Protein AF-A0A8S8Y0U8-F1 (afdb_monomer_lite)

Structure (mmCIF, N/CA/C/O backbone):
data_AF-A0A8S8Y0U8-F1
#
_entry.id   AF-A0A8S8Y0U8-F1
#
loop_
_atom_site.group_PDB
_atom_site.id
_atom_site.type_symbol
_atom_site.label_atom_id
_atom_site.label_alt_id
_atom_site.label_comp_id
_atom_site.label_asym_id
_atom_site.label_entity_id
_atom_site.label_seq_id
_atom_site.pdbx_PDB_ins_code
_atom_site.Cartn_x
_atom_site.Cartn_y
_atom_site.Cartn_z
_atom_site.occupancy
_atom_site.B_iso_or_equiv
_atom_site.auth_seq_id
_atom_site.auth_comp_id
_atom_site.auth_asym_id
_atom_site.auth_atom_id
_atom_site.pdbx_PDB_model_num
ATOM 1 N N . MET A 1 1 ? 6.912 25.926 -62.552 1.00 42.69 1 MET A N 1
ATOM 2 C CA . MET A 1 1 ? 7.984 25.671 -61.570 1.00 42.69 1 MET A CA 1
ATOM 3 C C . MET A 1 1 ? 7.725 26.573 -60.369 1.00 42.69 1 MET A C 1
ATOM 5 O O . MET A 1 1 ? 8.373 27.594 -60.211 1.00 42.69 1 MET A O 1
ATOM 9 N N . ASP A 1 2 ? 6.555 26.462 -59.748 1.00 45.25 2 ASP A N 1
ATOM 10 C CA . ASP A 1 2 ? 6.141 25.437 -58.768 1.00 45.25 2 ASP A CA 1
ATOM 11 C C . ASP A 1 2 ? 6.621 25.807 -57.365 1.00 45.25 2 ASP A C 1
ATOM 13 O O . ASP A 1 2 ? 7.810 25.962 -57.103 1.00 45.25 2 ASP A O 1
ATOM 17 N N . GLY A 1 3 ? 5.623 26.066 -56.520 1.00 43.62 3 GLY A N 1
ATOM 18 C CA . GLY A 1 3 ? 5.709 26.883 -55.325 1.00 43.62 3 GLY A CA 1
ATOM 19 C C . GLY A 1 3 ? 6.595 26.332 -54.219 1.00 43.62 3 GLY A C 1
ATOM 20 O O . GLY A 1 3 ? 6.695 25.127 -53.988 1.00 43.62 3 GLY A O 1
ATOM 21 N N . ALA A 1 4 ? 7.158 27.277 -53.469 1.00 54.81 4 ALA A N 1
ATOM 22 C CA . ALA A 1 4 ? 7.718 27.055 -52.150 1.00 54.81 4 ALA A CA 1
ATOM 23 C C . ALA A 1 4 ? 6.609 26.547 -51.213 1.00 54.81 4 ALA A C 1
ATOM 25 O O . ALA A 1 4 ? 5.881 27.308 -50.577 1.00 54.81 4 ALA A O 1
ATOM 26 N N . ARG A 1 5 ? 6.448 25.226 -51.181 1.00 48.97 5 ARG A N 1
ATOM 27 C CA . ARG A 1 5 ? 5.550 24.518 -50.279 1.00 48.97 5 ARG A CA 1
ATOM 28 C C . ARG A 1 5 ? 6.210 24.515 -48.905 1.00 48.97 5 ARG A C 1
ATOM 30 O O . ARG A 1 5 ? 7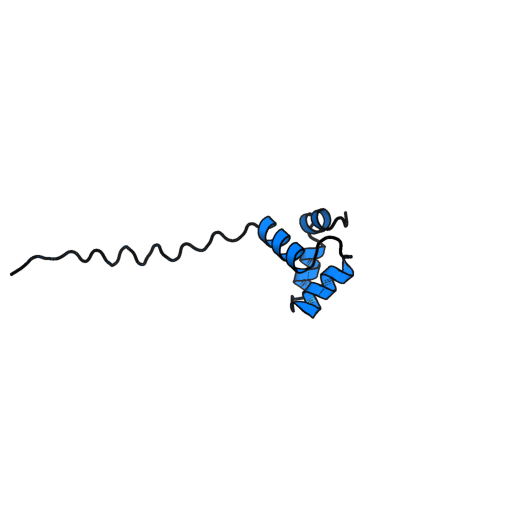.048 23.669 -48.611 1.00 48.97 5 ARG A O 1
ATOM 37 N N . LEU A 1 6 ? 5.858 25.528 -48.109 1.00 53.50 6 LEU A N 1
ATOM 38 C CA . LEU A 1 6 ? 5.990 25.545 -46.653 1.00 53.50 6 LEU A CA 1
ATOM 39 C C . LEU A 1 6 ? 5.699 24.140 -46.128 1.00 53.50 6 LEU A C 1
ATOM 41 O O . LEU A 1 6 ? 4.577 23.661 -46.264 1.00 53.50 6 LEU A O 1
ATOM 45 N N . VAL A 1 7 ? 6.719 23.474 -45.593 1.00 55.16 7 VAL A N 1
ATOM 46 C CA . VAL A 1 7 ? 6.582 22.198 -44.892 1.00 55.16 7 VAL A CA 1
ATOM 47 C C . VAL A 1 7 ? 5.785 22.449 -43.607 1.00 55.16 7 VAL A C 1
ATOM 49 O O . VAL A 1 7 ? 6.315 23.075 -42.692 1.00 55.16 7 VAL A O 1
ATOM 52 N N . PRO A 1 8 ? 4.523 22.004 -43.478 1.00 49.44 8 PRO A N 1
ATOM 53 C CA . PRO A 1 8 ? 3.761 22.177 -42.252 1.00 49.44 8 PRO A CA 1
ATOM 54 C C . PRO A 1 8 ? 3.872 20.918 -41.381 1.00 49.44 8 PRO A C 1
ATOM 56 O O . PRO A 1 8 ? 2.883 20.487 -40.812 1.00 49.44 8 PRO A O 1
ATOM 59 N N . ASP A 1 9 ? 5.054 20.295 -41.305 1.00 50.03 9 ASP A N 1
ATOM 60 C CA . ASP A 1 9 ? 5.201 18.980 -40.653 1.00 50.03 9 ASP A CA 1
ATOM 61 C C . ASP A 1 9 ? 6.141 18.987 -39.436 1.00 50.03 9 ASP A C 1
ATOM 63 O O . ASP A 1 9 ? 6.159 18.056 -38.641 1.00 50.03 9 ASP A O 1
ATOM 67 N N . LEU A 1 10 ? 6.874 20.079 -39.196 1.00 50.59 10 LEU A N 1
ATOM 68 C CA . LEU A 1 10 ? 7.772 20.169 -38.034 1.00 50.59 10 LEU A CA 1
ATOM 69 C C . LEU A 1 10 ? 7.114 20.734 -36.767 1.00 50.59 10 LEU A C 1
ATOM 71 O O . LEU A 1 10 ? 7.750 20.758 -35.715 1.00 50.59 10 LEU A O 1
ATOM 75 N N . LEU A 1 11 ? 5.840 21.143 -36.826 1.00 50.78 11 LEU A N 1
ATOM 76 C CA . LEU A 1 11 ? 5.113 21.652 -35.653 1.00 50.78 11 LEU A CA 1
ATOM 77 C C . LEU A 1 11 ? 4.195 20.609 -34.986 1.00 50.78 11 LEU A C 1
ATOM 79 O O . LEU A 1 11 ? 3.719 20.851 -33.880 1.00 50.78 11 LEU A O 1
ATOM 83 N N . GLN A 1 12 ? 3.978 19.433 -35.590 1.00 52.44 12 GLN A N 1
ATOM 84 C CA . GLN A 1 12 ? 3.150 18.371 -34.989 1.00 52.44 12 GLN A CA 1
ATOM 85 C C . GLN A 1 12 ? 3.935 17.371 -34.126 1.00 52.44 12 GLN A C 1
ATOM 87 O O . GLN A 1 12 ? 3.347 16.726 -33.258 1.00 52.44 12 GLN A O 1
ATOM 92 N N . ALA A 1 13 ? 5.261 17.284 -34.268 1.00 47.81 13 ALA A N 1
ATOM 93 C CA . ALA A 1 13 ? 6.072 16.353 -33.477 1.00 47.81 13 ALA A CA 1
ATOM 94 C C . ALA A 1 13 ? 6.322 16.813 -32.023 1.00 47.81 13 ALA A C 1
ATOM 96 O O . ALA A 1 13 ? 6.645 15.995 -31.164 1.00 47.81 13 ALA A O 1
ATOM 97 N N . SER A 1 14 ? 6.123 18.098 -31.711 1.00 49.38 14 SER A N 1
ATOM 98 C CA . SER A 1 14 ? 6.383 18.643 -30.366 1.00 49.38 14 SER A CA 1
ATOM 99 C C . SER A 1 14 ? 5.203 18.522 -29.392 1.00 49.38 14 SER A C 1
ATOM 101 O O . SER A 1 14 ? 5.348 18.882 -28.226 1.00 49.38 14 SER A O 1
ATOM 103 N N . GLN A 1 15 ? 4.044 18.015 -29.829 1.00 54.22 15 GLN A N 1
ATOM 104 C CA . GLN A 1 15 ? 2.832 17.941 -28.994 1.00 54.22 15 GLN A CA 1
ATOM 105 C C . GLN A 1 15 ? 2.489 16.525 -28.494 1.00 54.22 15 GLN A C 1
ATOM 107 O O . GLN A 1 15 ? 1.638 16.377 -27.622 1.00 54.22 15 GLN A O 1
ATOM 112 N N . LEU A 1 16 ? 3.176 15.480 -28.971 1.00 50.25 16 LEU A N 1
ATOM 113 C CA . LEU A 1 16 ? 2.870 14.082 -28.617 1.00 50.25 16 LEU A CA 1
ATOM 114 C C . LEU A 1 16 ? 3.623 13.541 -27.398 1.00 50.25 16 LEU A C 1
ATOM 116 O O . LEU A 1 16 ? 3.391 12.409 -26.986 1.00 50.25 16 LEU A O 1
ATOM 120 N N . ARG A 1 17 ? 4.461 14.357 -26.752 1.00 50.09 17 ARG A N 1
ATOM 121 C CA . ARG A 1 17 ? 4.916 14.081 -25.384 1.00 50.09 17 ARG A CA 1
ATOM 122 C C . ARG A 1 17 ? 4.129 14.934 -24.397 1.00 50.09 17 ARG A C 1
ATOM 124 O O . ARG A 1 17 ? 4.706 15.592 -23.534 1.00 50.09 17 ARG A O 1
ATOM 131 N N . ALA A 1 18 ? 2.802 14.911 -24.524 1.00 47.69 18 ALA A N 1
ATOM 132 C CA . ALA A 1 18 ? 1.938 15.118 -23.376 1.00 47.69 18 ALA A CA 1
ATOM 133 C C . ALA A 1 18 ? 2.353 14.056 -22.356 1.00 47.69 18 ALA A C 1
ATOM 135 O O . ALA A 1 18 ? 1.978 12.893 -22.447 1.00 47.69 18 ALA A O 1
ATOM 136 N N . LYS A 1 19 ? 3.269 14.447 -21.468 1.00 46.44 19 LYS A N 1
ATOM 137 C CA . LYS A 1 19 ? 3.653 13.712 -20.274 1.00 46.44 19 LYS A CA 1
ATOM 138 C C . LYS A 1 19 ? 2.324 13.411 -19.599 1.00 46.44 19 LYS A C 1
ATOM 140 O O . LYS A 1 19 ? 1.696 14.351 -19.114 1.00 46.44 19 LYS A O 1
ATOM 145 N N . GLU A 1 20 ? 1.850 12.171 -19.725 1.00 54.47 20 GLU A N 1
ATOM 146 C CA . GLU A 1 20 ? 0.562 11.755 -19.175 1.00 54.47 20 GLU A CA 1
ATOM 147 C C . GLU A 1 20 ? 0.462 12.350 -17.769 1.00 54.47 20 GLU A C 1
ATOM 149 O O . GLU A 1 20 ? 1.472 12.311 -17.045 1.00 54.47 20 GLU A O 1
ATOM 154 N N . PRO A 1 21 ? -0.658 13.012 -17.416 1.00 54.19 21 PRO A N 1
ATOM 155 C CA . PRO A 1 21 ? -0.768 13.674 -16.128 1.00 54.19 21 PRO A CA 1
ATOM 156 C C . PRO A 1 21 ? -0.382 12.645 -15.076 1.00 54.19 21 PRO A C 1
ATOM 158 O O . PRO A 1 21 ? -0.989 11.576 -15.000 1.00 54.19 21 PRO A O 1
ATOM 161 N N . SER A 1 22 ? 0.714 12.917 -14.358 1.00 60.06 22 SER A N 1
ATOM 162 C CA . SER A 1 22 ? 1.219 11.969 -13.375 1.00 60.06 22 SER A CA 1
ATOM 163 C C . SER A 1 22 ? 0.059 11.675 -12.435 1.00 60.06 22 SER A C 1
ATOM 165 O O . SER A 1 22 ? -0.542 12.639 -11.945 1.00 60.06 22 SER A O 1
ATOM 167 N N . PRO A 1 23 ? -0.310 10.396 -12.245 1.00 64.38 23 PRO A N 1
ATOM 168 C CA . PRO A 1 23 ? -1.460 10.062 -11.430 1.00 64.38 23 PRO A CA 1
ATOM 169 C C . PRO A 1 23 ? -1.305 10.765 -10.090 1.00 64.38 23 PRO A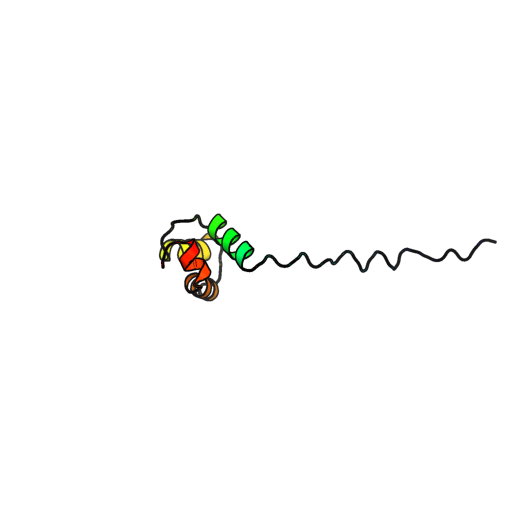 C 1
ATOM 171 O O . PRO A 1 23 ? -0.209 10.797 -9.516 1.00 64.38 23 PRO A O 1
ATOM 174 N N . SER A 1 24 ? -2.389 11.369 -9.607 1.00 79.69 24 SER A N 1
ATOM 175 C CA . SER A 1 24 ? -2.386 12.020 -8.305 1.00 79.69 24 SER A CA 1
ATOM 176 C C . SER A 1 24 ? -1.847 11.028 -7.272 1.00 79.69 24 SER A 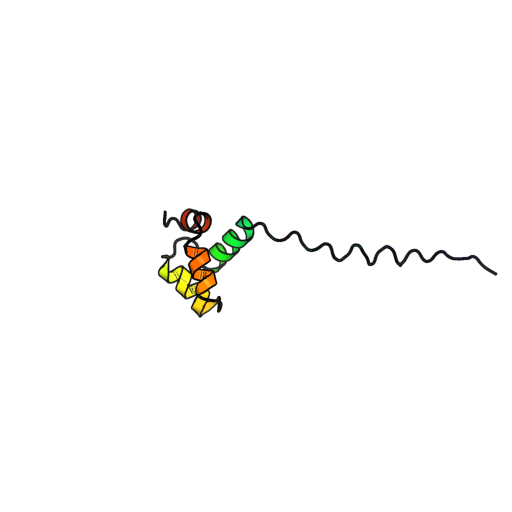C 1
ATOM 178 O O . SER A 1 24 ? -2.044 9.813 -7.397 1.00 79.69 24 SER A O 1
ATOM 180 N N . LYS A 1 25 ? -1.198 11.513 -6.207 1.00 74.06 25 LYS A N 1
ATOM 181 C CA . LYS A 1 25 ? -0.766 10.621 -5.114 1.00 74.06 25 LYS A CA 1
ATOM 182 C C . LYS A 1 25 ? -1.927 9.745 -4.619 1.00 74.06 25 LYS A C 1
ATOM 184 O O . LYS A 1 25 ? -1.730 8.565 -4.365 1.00 74.06 25 LYS A O 1
ATOM 189 N N . MET A 1 26 ? -3.140 10.301 -4.586 1.00 76.12 26 MET A N 1
ATOM 190 C CA . MET A 1 26 ? -4.371 9.589 -4.236 1.00 76.12 26 MET A CA 1
ATOM 191 C C . MET A 1 26 ? -4.717 8.448 -5.210 1.00 76.12 26 MET A C 1
ATOM 193 O O . MET A 1 26 ? -5.010 7.346 -4.759 1.00 76.12 26 MET A O 1
ATOM 197 N N . ASP A 1 27 ? -4.628 8.670 -6.526 1.00 81.56 27 ASP A N 1
ATOM 198 C CA . ASP A 1 27 ? -4.844 7.625 -7.540 1.00 81.56 27 ASP A CA 1
ATOM 199 C C . ASP A 1 27 ? -3.802 6.511 -7.432 1.00 81.56 27 ASP A C 1
ATOM 201 O O . ASP A 1 27 ? -4.124 5.327 -7.531 1.00 81.56 27 ASP A O 1
ATOM 205 N N . SER A 1 28 ? -2.552 6.890 -7.159 1.00 80.38 28 SER A N 1
ATOM 206 C CA . SER A 1 28 ? -1.464 5.939 -6.932 1.00 80.38 28 SER A CA 1
ATOM 207 C C . SER A 1 28 ? -1.733 5.076 -5.695 1.00 80.38 28 SER A C 1
ATOM 209 O O . SER A 1 28 ? -1.612 3.854 -5.766 1.00 80.38 28 SER A O 1
ATOM 211 N N . TYR A 1 29 ? -2.176 5.676 -4.584 1.00 80.88 29 TYR A N 1
ATOM 212 C CA . TYR A 1 29 ? -2.557 4.936 -3.377 1.00 80.88 29 TYR A CA 1
ATOM 213 C C . TYR A 1 29 ? -3.757 4.019 -3.611 1.00 80.88 29 TYR A C 1
ATOM 215 O O . TYR A 1 29 ? -3.688 2.842 -3.264 1.00 80.88 29 TYR A O 1
ATOM 223 N N . ASN A 1 30 ? -4.814 4.507 -4.263 1.00 81.50 30 ASN A N 1
ATOM 224 C CA . ASN A 1 30 ? -5.986 3.695 -4.597 1.00 81.50 30 ASN A CA 1
ATOM 225 C C . ASN A 1 30 ? -5.617 2.490 -5.468 1.00 81.50 30 ASN A C 1
ATOM 227 O O . ASN A 1 30 ? -6.131 1.392 -5.248 1.00 81.50 30 ASN A O 1
ATOM 231 N N . ARG A 1 31 ? -4.695 2.660 -6.423 1.00 82.38 31 ARG A N 1
ATOM 232 C CA . ARG A 1 31 ? -4.212 1.563 -7.268 1.00 82.38 31 ARG A CA 1
ATOM 233 C C . ARG A 1 31 ? -3.427 0.529 -6.467 1.00 82.38 31 ARG A C 1
ATOM 235 O O . ARG A 1 31 ? -3.662 -0.661 -6.644 1.00 82.38 31 ARG A O 1
ATOM 242 N N . ILE A 1 32 ? -2.536 0.961 -5.575 1.00 81.56 32 ILE A N 1
ATOM 243 C CA . ILE A 1 32 ? -1.766 0.048 -4.716 1.00 81.56 32 ILE A CA 1
ATOM 244 C C . ILE A 1 32 ? -2.698 -0.733 -3.781 1.00 81.56 32 ILE A C 1
ATOM 246 O O . ILE A 1 32 ? -2.596 -1.952 -3.686 1.00 81.56 32 ILE A O 1
ATOM 250 N N . ILE A 1 33 ? -3.662 -0.056 -3.159 1.00 79.75 33 ILE A N 1
ATOM 251 C CA . ILE A 1 33 ? -4.654 -0.691 -2.283 1.00 79.75 33 ILE A CA 1
ATOM 252 C C . ILE A 1 33 ? -5.542 -1.659 -3.072 1.00 79.75 33 ILE A C 1
ATOM 254 O O . ILE A 1 33 ? -5.811 -2.758 -2.598 1.00 79.75 33 ILE A O 1
ATOM 258 N N . SER A 1 34 ? -5.929 -1.309 -4.302 1.00 82.25 34 SER A N 1
ATOM 259 C CA . SER A 1 34 ? -6.689 -2.206 -5.185 1.00 82.25 34 SER A CA 1
ATOM 260 C C . SER A 1 34 ? -5.891 -3.447 -5.596 1.00 82.25 34 SER A C 1
ATOM 262 O O . SER A 1 34 ? -6.473 -4.517 -5.728 1.00 82.25 34 SER A O 1
ATOM 264 N N . MET A 1 35 ? -4.570 -3.330 -5.780 1.00 74.50 35 MET A N 1
ATOM 265 C CA . MET A 1 35 ? -3.705 -4.479 -6.086 1.00 74.50 35 MET A CA 1
ATOM 266 C C . MET A 1 35 ? -3.546 -5.421 -4.890 1.00 74.50 35 MET A C 1
ATOM 268 O O . MET A 1 35 ? -3.501 -6.635 -5.066 1.00 74.50 35 MET A O 1
ATOM 272 N N . VAL A 1 36 ? -3.463 -4.881 -3.673 1.00 75.50 36 VAL A N 1
ATOM 273 C CA . VAL A 1 36 ? -3.245 -5.690 -2.466 1.00 75.50 36 VAL A CA 1
ATOM 274 C C . VAL A 1 36 ? -4.553 -6.246 -1.889 1.00 75.50 36 VAL A C 1
ATOM 276 O O . VAL A 1 36 ? -4.553 -7.338 -1.312 1.00 75.50 36 VAL A O 1
ATOM 279 N N . GLY A 1 37 ? -5.659 -5.531 -2.095 1.00 68.94 37 GLY A N 1
ATOM 280 C CA . GLY A 1 37 ? -6.955 -5.762 -1.469 1.00 68.94 37 GLY A CA 1
ATOM 281 C C . GLY A 1 37 ? -7.123 -4.903 -0.213 1.00 68.94 37 GLY A C 1
ATOM 282 O O . GLY A 1 37 ? -6.271 -4.911 0.678 1.00 68.94 37 GLY A O 1
ATOM 283 N N . ALA A 1 38 ? -8.232 -4.163 -0.138 1.00 63.78 38 ALA A N 1
ATOM 284 C CA . ALA A 1 38 ? -8.603 -3.401 1.052 1.00 63.78 38 ALA A CA 1
ATOM 285 C C . ALA A 1 38 ? -8.959 -4.347 2.216 1.00 63.78 38 ALA A C 1
ATOM 287 O O . ALA A 1 38 ? -9.562 -5.397 1.997 1.00 63.78 38 ALA A O 1
ATOM 288 N N . GLY A 1 39 ? -8.602 -3.972 3.448 1.00 62.97 39 GLY A N 1
ATOM 289 C CA . GLY A 1 39 ? -8.959 -4.725 4.661 1.00 62.97 39 GLY A CA 1
ATOM 290 C C . GLY A 1 39 ? -7.967 -5.809 5.097 1.00 62.97 39 GLY A C 1
ATOM 291 O O . GLY A 1 39 ? -8.248 -6.531 6.049 1.00 62.97 39 GLY A O 1
ATOM 292 N N . LYS A 1 40 ? -6.804 -5.920 4.446 1.00 76.00 40 LYS A N 1
ATOM 293 C CA . LYS A 1 40 ? -5.681 -6.720 4.961 1.00 76.00 40 LYS A CA 1
ATOM 294 C C . LYS A 1 40 ? -5.024 -6.056 6.172 1.00 76.00 40 LYS A C 1
ATOM 296 O O . LYS A 1 40 ? -5.073 -4.833 6.315 1.00 76.00 40 LYS A O 1
ATOM 301 N N . SER A 1 41 ? -4.383 -6.857 7.021 1.00 84.25 41 SER A N 1
ATOM 302 C CA . SER A 1 41 ? -3.553 -6.343 8.121 1.00 84.25 41 SER A CA 1
ATOM 303 C C . SER A 1 41 ? -2.282 -5.666 7.587 1.00 84.25 41 SER A C 1
ATOM 305 O O . SER A 1 41 ? -1.843 -5.966 6.476 1.00 84.25 41 SER A O 1
ATOM 307 N N . GLU A 1 42 ? -1.670 -4.768 8.367 1.00 85.94 42 GLU A N 1
ATOM 308 C CA . GLU A 1 42 ? -0.459 -4.030 7.951 1.00 85.94 42 GLU A CA 1
ATOM 309 C C . GLU A 1 42 ? 0.682 -4.969 7.516 1.00 85.94 42 GLU A C 1
ATOM 311 O O . GLU A 1 42 ? 1.287 -4.764 6.461 1.00 85.94 42 GLU A O 1
ATOM 316 N N . ASP A 1 43 ? 0.903 -6.053 8.264 1.00 87.31 43 ASP A N 1
ATOM 317 C CA . ASP A 1 43 ? 1.877 -7.101 7.939 1.00 87.31 43 ASP A CA 1
ATOM 318 C C . ASP A 1 43 ? 1.584 -7.801 6.606 1.00 87.31 43 ASP A C 1
ATOM 320 O O . ASP A 1 43 ? 2.476 -7.958 5.774 1.00 87.31 43 ASP A O 1
ATOM 324 N N . GLU A 1 44 ? 0.326 -8.177 6.357 1.00 86.94 44 GLU A N 1
ATOM 325 C CA . GLU A 1 44 ? -0.068 -8.811 5.095 1.00 86.94 44 GLU A CA 1
ATOM 326 C C . GLU A 1 44 ? 0.102 -7.865 3.909 1.00 86.94 44 GLU A C 1
ATOM 328 O O . GLU A 1 44 ? 0.519 -8.283 2.829 1.00 86.94 44 GLU A O 1
ATOM 333 N N . PHE A 1 45 ? -0.213 -6.583 4.094 1.00 87.00 45 PHE A N 1
ATOM 334 C CA . PHE A 1 45 ? -0.036 -5.582 3.053 1.00 87.00 45 PHE A CA 1
ATOM 335 C C . PHE A 1 45 ? 1.443 -5.392 2.713 1.00 87.00 45 PHE A C 1
ATOM 337 O O . PHE A 1 45 ? 1.808 -5.387 1.533 1.00 87.00 45 PHE A O 1
ATOM 344 N N . ARG A 1 46 ? 2.300 -5.308 3.739 1.00 87.69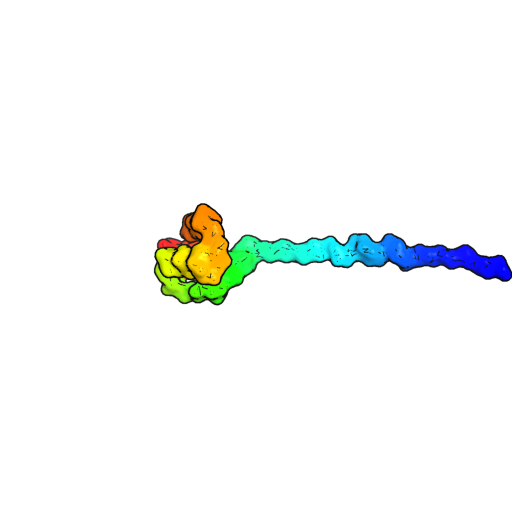 46 ARG A N 1
ATOM 345 C CA . ARG A 1 46 ? 3.750 -5.225 3.563 1.00 87.69 46 ARG A CA 1
ATOM 346 C C . ARG A 1 46 ? 4.285 -6.462 2.852 1.00 87.69 46 ARG A C 1
ATOM 348 O O . ARG A 1 46 ? 4.937 -6.317 1.823 1.00 87.69 46 ARG A O 1
ATOM 355 N N . ALA A 1 47 ? 3.951 -7.651 3.351 1.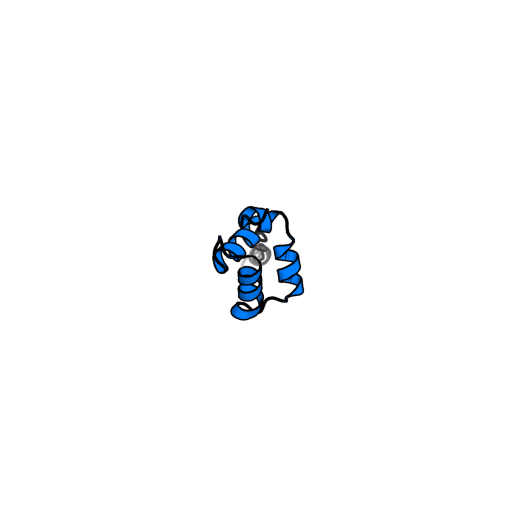00 88.06 47 ALA A N 1
ATOM 356 C CA . ALA A 1 47 ? 4.388 -8.921 2.787 1.00 88.06 47 ALA A CA 1
ATOM 357 C C . ALA A 1 47 ? 3.915 -9.110 1.341 1.00 88.06 47 ALA A C 1
ATOM 359 O O . ALA A 1 47 ? 4.662 -9.630 0.520 1.00 88.06 47 ALA A O 1
ATOM 360 N N . ASN A 1 48 ? 2.701 -8.677 0.993 1.00 87.38 48 ASN A N 1
ATOM 361 C CA . ASN A 1 48 ? 2.214 -8.788 -0.378 1.00 87.38 48 ASN A CA 1
ATOM 362 C C . ASN A 1 48 ? 2.984 -7.853 -1.324 1.00 87.38 48 ASN A C 1
ATOM 364 O O . ASN A 1 48 ? 3.367 -8.256 -2.418 1.00 87.38 48 ASN A O 1
ATOM 368 N N . LEU A 1 49 ? 3.267 -6.616 -0.908 1.00 85.94 49 LEU A N 1
ATOM 369 C CA . LEU A 1 49 ? 4.032 -5.683 -1.739 1.00 85.94 49 LEU A CA 1
ATOM 370 C C . LEU A 1 49 ? 5.498 -6.092 -1.890 1.00 85.94 49 LEU A C 1
ATOM 372 O O . LEU A 1 49 ? 6.026 -6.039 -3.001 1.00 85.94 49 LEU A O 1
ATOM 376 N N . THR A 1 50 ? 6.150 -6.533 -0.817 1.00 88.50 50 THR A N 1
ATOM 377 C CA . THR A 1 50 ? 7.554 -6.954 -0.882 1.00 88.50 50 THR A CA 1
ATOM 378 C C . THR A 1 50 ? 7.709 -8.305 -1.578 1.00 88.50 50 THR A C 1
ATOM 380 O O . THR A 1 50 ? 8.516 -8.420 -2.496 1.00 88.50 50 THR A O 1
ATOM 383 N N . ASN A 1 51 ? 6.907 -9.314 -1.218 1.00 86.62 51 ASN A N 1
ATOM 384 C CA . ASN A 1 51 ? 7.088 -10.680 -1.719 1.00 86.62 51 ASN A CA 1
ATOM 385 C C . ASN A 1 51 ? 6.385 -10.945 -3.055 1.00 86.62 51 ASN A C 1
ATOM 387 O O . ASN A 1 51 ? 6.952 -11.624 -3.905 1.00 86.62 51 ASN A O 1
ATOM 391 N N . ALA A 1 52 ? 5.160 -10.441 -3.258 1.00 83.88 52 ALA A N 1
ATOM 392 C CA . ALA A 1 52 ? 4.397 -10.733 -4.478 1.00 83.88 52 ALA A CA 1
ATOM 393 C C . ALA A 1 52 ? 4.685 -9.740 -5.613 1.00 83.88 52 ALA A C 1
ATOM 395 O O . ALA A 1 52 ? 4.566 -10.092 -6.785 1.00 83.88 52 ALA A O 1
ATOM 396 N N . HIS A 1 53 ? 5.076 -8.509 -5.276 1.00 82.12 53 HIS A N 1
ATOM 397 C CA . HIS A 1 53 ? 5.313 -7.448 -6.258 1.00 82.12 53 HIS A CA 1
ATOM 398 C C . HIS A 1 53 ? 6.760 -6.937 -6.296 1.00 82.12 53 HIS A C 1
ATOM 400 O O . HIS A 1 53 ? 7.085 -6.128 -7.163 1.00 82.12 53 HIS A O 1
ATOM 406 N N . GLY A 1 54 ? 7.636 -7.414 -5.404 1.00 83.94 54 GLY A N 1
ATOM 407 C CA . GLY A 1 54 ? 9.061 -7.075 -5.416 1.00 83.94 54 GLY A CA 1
ATOM 408 C C . GLY A 1 54 ? 9.366 -5.621 -5.051 1.00 83.94 54 GLY A C 1
ATOM 409 O O . GLY A 1 54 ? 10.425 -5.113 -5.421 1.00 83.94 54 GLY A O 1
ATOM 410 N N . PHE A 1 55 ? 8.452 -4.925 -4.367 1.00 86.81 55 PHE A N 1
ATOM 411 C CA . PHE A 1 55 ? 8.709 -3.559 -3.919 1.00 86.81 55 PHE A CA 1
ATOM 412 C C . PHE A 1 55 ? 9.781 -3.532 -2.828 1.00 86.81 55 PHE A C 1
ATOM 414 O O . PHE A 1 55 ? 9.852 -4.415 -1.972 1.00 86.81 55 PHE A O 1
ATOM 421 N N . TYR A 1 56 ? 10.595 -2.476 -2.840 1.00 90.38 56 TYR A N 1
ATOM 422 C CA . TYR A 1 56 ? 11.624 -2.272 -1.831 1.00 90.38 56 TYR A CA 1
ATOM 423 C C . TYR A 1 56 ? 10.999 -2.049 -0.450 1.00 90.38 56 TYR A C 1
ATOM 425 O O . TYR A 1 56 ? 10.094 -1.230 -0.285 1.00 90.38 56 TYR A O 1
ATOM 433 N N . GLU A 1 57 ? 11.513 -2.751 0.560 1.00 87.25 57 GLU A N 1
ATOM 434 C CA . GLU A 1 57 ? 10.950 -2.733 1.914 1.00 87.25 57 GLU A CA 1
ATOM 435 C C . GLU A 1 57 ? 10.891 -1.320 2.509 1.00 87.25 57 GLU A C 1
ATOM 437 O O . GLU A 1 57 ? 9.906 -0.967 3.156 1.00 87.25 57 GLU A O 1
ATOM 442 N N . GLY A 1 58 ? 11.897 -0.480 2.243 1.00 88.31 58 GLY A N 1
ATOM 443 C CA . GLY A 1 58 ? 11.907 0.906 2.716 1.00 88.31 58 GLY A CA 1
ATOM 444 C C . GLY A 1 58 ? 10.757 1.741 2.147 1.00 88.31 58 GLY A C 1
ATOM 445 O O . GLY A 1 58 ? 10.123 2.490 2.891 1.00 88.31 58 GLY A O 1
ATOM 446 N N . ASP A 1 59 ? 10.432 1.559 0.865 1.00 86.62 59 ASP A N 1
ATOM 447 C CA . ASP A 1 59 ? 9.325 2.267 0.213 1.00 86.62 59 ASP A CA 1
ATOM 448 C C . ASP A 1 59 ? 7.975 1.761 0.723 1.00 86.62 59 ASP A C 1
ATOM 450 O O . ASP A 1 59 ? 7.063 2.550 0.976 1.00 86.62 59 ASP A O 1
ATOM 454 N N . VAL A 1 60 ? 7.853 0.450 0.945 1.00 88.12 60 VAL A N 1
ATOM 455 C CA . VAL A 1 60 ? 6.645 -0.158 1.518 1.00 88.12 60 VAL A CA 1
ATOM 456 C C . VAL A 1 60 ? 6.436 0.290 2.966 1.00 88.12 60 VAL A C 1
ATOM 458 O O . VAL A 1 60 ? 5.311 0.595 3.359 1.00 88.12 60 VAL A O 1
ATOM 461 N N . ASN A 1 61 ? 7.501 0.392 3.761 1.00 88.88 61 ASN A N 1
ATOM 462 C CA . ASN A 1 61 ? 7.429 0.892 5.132 1.00 88.88 61 ASN A CA 1
ATOM 463 C C . ASN A 1 61 ? 7.006 2.372 5.159 1.00 8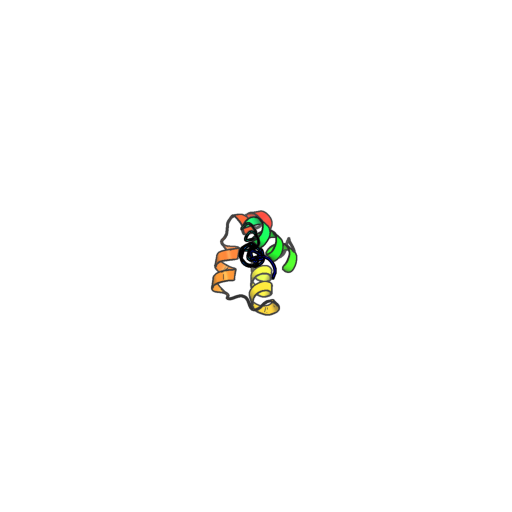8.88 61 ASN A C 1
ATOM 465 O O . ASN A 1 61 ? 6.089 2.739 5.893 1.00 88.88 61 ASN A O 1
ATOM 469 N N . ALA A 1 62 ? 7.590 3.207 4.291 1.00 87.81 62 ALA A N 1
ATOM 470 C CA . ALA A 1 62 ? 7.177 4.602 4.129 1.00 87.81 62 ALA A CA 1
ATOM 471 C C . ALA A 1 62 ? 5.712 4.727 3.671 1.00 87.81 62 ALA A C 1
ATOM 473 O O . ALA A 1 62 ? 4.987 5.617 4.120 1.00 87.81 62 ALA A O 1
ATOM 474 N N . LEU A 1 63 ? 5.252 3.810 2.814 1.00 86.38 63 LEU A N 1
ATOM 475 C CA . LEU A 1 63 ? 3.865 3.736 2.372 1.00 86.38 63 LEU A CA 1
ATOM 476 C C . LEU A 1 63 ? 2.913 3.374 3.524 1.00 86.38 63 LEU A C 1
ATOM 478 O O . LEU A 1 63 ? 1.897 4.044 3.686 1.00 86.38 63 LEU A O 1
ATOM 482 N N . CYS A 1 64 ? 3.248 2.377 4.351 1.00 86.94 64 CYS A N 1
ATOM 483 C CA . CYS A 1 64 ? 2.450 1.975 5.522 1.00 86.94 64 CYS A CA 1
ATOM 484 C C . CYS A 1 64 ? 2.419 3.057 6.618 1.00 86.94 64 CYS A C 1
ATOM 486 O O . CYS A 1 64 ? 1.424 3.208 7.327 1.00 86.94 64 CYS A O 1
ATOM 488 N N . ALA A 1 65 ? 3.491 3.845 6.735 1.00 88.56 65 ALA A N 1
ATOM 489 C CA . ALA A 1 65 ? 3.558 4.999 7.630 1.00 88.56 65 ALA A CA 1
ATOM 490 C C . ALA A 1 65 ? 2.745 6.207 7.122 1.00 88.56 65 ALA A C 1
ATOM 492 O O . ALA A 1 65 ? 2.508 7.152 7.876 1.00 88.56 65 ALA A O 1
ATOM 493 N N . SER A 1 66 ? 2.304 6.204 5.857 1.00 87.25 66 SER A N 1
ATOM 494 C CA . SER A 1 66 ? 1.555 7.321 5.280 1.00 87.25 66 SER A CA 1
ATOM 495 C C . SER A 1 66 ? 0.160 7.441 5.910 1.00 87.25 66 SER A C 1
ATOM 497 O O . SER A 1 66 ? -0.627 6.493 5.820 1.00 87.25 66 SER A O 1
ATOM 499 N N . PRO A 1 67 ? -0.219 8.608 6.471 1.00 87.56 67 PRO A N 1
ATOM 500 C CA . PRO A 1 67 ? -1.520 8.788 7.120 1.00 87.56 67 PRO A CA 1
ATOM 501 C C . PRO A 1 67 ? -2.691 8.528 6.164 1.00 87.56 67 PRO A C 1
ATOM 503 O O . PRO A 1 67 ? -3.724 8.001 6.568 1.00 87.56 67 PRO A O 1
ATOM 506 N N . THR A 1 68 ? -2.521 8.833 4.875 1.00 84.75 68 THR A N 1
ATOM 507 C CA . THR A 1 68 ? -3.531 8.555 3.848 1.00 84.75 68 THR A CA 1
ATOM 508 C C . THR A 1 68 ? -3.751 7.056 3.659 1.00 84.75 68 THR A C 1
ATOM 510 O O . THR A 1 68 ? -4.894 6.618 3.587 1.00 84.75 68 THR A O 1
ATOM 513 N N . VAL A 1 69 ? -2.679 6.260 3.606 1.00 84.81 69 VAL A N 1
ATOM 514 C CA . VAL A 1 69 ? -2.777 4.802 3.433 1.00 84.81 69 VAL A CA 1
ATOM 515 C C . VAL A 1 69 ? -3.395 4.164 4.670 1.00 84.81 69 VAL A C 1
ATOM 517 O O . VAL A 1 69 ? -4.305 3.354 4.532 1.00 84.81 69 VAL A O 1
ATOM 520 N N . ARG A 1 70 ? -2.987 4.592 5.873 1.00 86.19 70 ARG A N 1
ATOM 521 C CA . ARG A 1 70 ? -3.573 4.108 7.134 1.00 86.19 70 ARG A CA 1
ATOM 522 C C . ARG A 1 70 ? -5.079 4.361 7.201 1.00 86.19 70 ARG A C 1
ATOM 524 O O . ARG A 1 70 ? -5.826 3.436 7.514 1.00 86.19 70 ARG A O 1
ATOM 531 N N . ARG A 1 71 ? -5.527 5.558 6.801 1.00 85.06 71 ARG A N 1
ATOM 532 C CA . ARG A 1 71 ? -6.955 5.905 6.739 1.00 85.06 71 ARG A CA 1
ATOM 533 C C . ARG A 1 71 ? -7.718 5.069 5.710 1.00 85.06 71 ARG A C 1
ATOM 535 O O . ARG A 1 71 ? -8.840 4.658 5.979 1.00 85.06 71 ARG A O 1
ATOM 542 N N . LEU A 1 72 ? -7.131 4.826 4.537 1.00 83.94 72 LEU A N 1
ATOM 543 C CA . LEU A 1 72 ? -7.760 4.019 3.484 1.00 83.94 72 LEU A CA 1
ATOM 544 C C . LEU A 1 72 ? -7.820 2.525 3.842 1.00 83.94 72 LEU A C 1
ATOM 546 O O . LEU A 1 72 ? -8.757 1.844 3.436 1.00 83.94 72 LEU A O 1
ATOM 550 N N . MET A 1 73 ? -6.850 2.025 4.609 1.00 83.50 73 MET A N 1
ATOM 551 C CA . MET A 1 73 ? -6.804 0.635 5.073 1.00 83.50 73 MET A CA 1
ATOM 552 C C . MET A 1 73 ? -7.562 0.397 6.389 1.00 83.50 73 MET A C 1
ATOM 554 O O . MET A 1 73 ? -7.794 -0.752 6.753 1.00 83.50 73 MET A O 1
ATOM 558 N N . GLY A 1 74 ? -7.966 1.458 7.096 1.00 83.12 74 GLY A N 1
ATOM 559 C CA . GLY A 1 74 ? -8.667 1.360 8.380 1.00 83.12 74 GLY A CA 1
ATOM 560 C C . GLY A 1 74 ? -7.761 1.015 9.568 1.00 83.12 74 GLY A C 1
ATOM 561 O O . GLY A 1 74 ? -8.237 0.471 10.559 1.00 83.12 74 GLY A O 1
ATOM 562 N N . TRP A 1 75 ? -6.462 1.316 9.483 1.00 85.25 75 TRP A N 1
ATOM 563 C CA . TRP A 1 75 ? -5.470 1.033 10.537 1.00 85.25 75 TRP A CA 1
ATOM 564 C C . TRP A 1 75 ? -5.250 2.198 11.520 1.00 85.25 75 TRP A C 1
ATOM 566 O O . TRP A 1 75 ? -4.306 2.164 12.319 1.00 85.25 75 TRP A O 1
ATOM 576 N N . GLY A 1 76 ? -6.059 3.258 11.421 1.00 68.62 76 GLY A N 1
ATOM 577 C CA . GLY A 1 76 ? -5.961 4.473 12.236 1.00 68.62 76 GLY A CA 1
ATOM 578 C C . GLY A 1 76 ? -6.722 5.648 11.648 1.00 68.62 76 GLY A C 1
ATOM 579 O O . GLY A 1 76 ? -6.591 5.873 10.422 1.00 68.62 76 GLY A O 1
#

Foldseek 3Di:
DDDPPDDPPPVVVVPVPPVPPDPDPLRVLVVLCVVQDAQDDLVSSLCCCCPVVVDDSVVSVVQSVDPSNCVRNVVD

Radius of gyration: 22.41 Å; chains: 1; bounding box: 21×38×74 Å

pLDDT: mean 73.29, std 15.71, range [42.69, 90.38]

Secondary structure (DSSP, 8-state):
---------SSSTTSS----PPPPHHHHHHHHHHHH-TT--HHHHHHIIIIIT---HHHHHHHHT-HHHHHHHT--

Sequence (76 aa):
MDGARLVPDLLQASQLRAKEPSPSKMDSYNRIISMVGAGKSEDEFRANLTNAHGFYEGDVNALCASPTVRRLMGWG